Protein AF-A0A1F7UWR9-F1 (afdb_monomer)

Organism: NCBI:txid1802402

Solvent-accessible surface area (backbone atoms only — not comparable to full-atom values): 5156 Å² total; per-residue (Å²): 124,70,73,64,54,61,54,49,55,58,53,49,54,51,48,55,52,50,54,52,48,50,52,51,52,52,52,53,50,48,51,52,49,54,53,51,53,52,52,51,52,54,51,52,47,40,74,76,65,40,74,92,42,51,68,65,52,50,53,52,48,51,52,52,52,50,52,50,52,52,51,51,50,55,52,52,52,52,52,53,54,52,53,51,58,54,57,58,65,76,76,111

Structure (mmCIF, N/CA/C/O backbone):
data_AF-A0A1F7UWR9-F1
#
_entry.id   AF-A0A1F7UWR9-F1
#
loop_
_atom_site.group_PDB
_atom_site.id
_atom_site.type_symbol
_atom_site.label_atom_id
_atom_site.label_alt_id
_atom_site.label_comp_id
_atom_site.label_asym_id
_atom_site.label_entity_id
_atom_site.label_seq_id
_atom_site.pdbx_PDB_ins_code
_atom_site.Cartn_x
_atom_site.Cartn_y
_atom_site.Cartn_z
_atom_site.occupancy
_atom_site.B_iso_or_equiv
_atom_site.auth_seq_id
_atom_site.auth_comp_id
_atom_site.auth_asym_id
_atom_site.auth_atom_id
_atom_site.pdbx_PDB_model_num
ATOM 1 N N . MET A 1 1 ? -19.369 -9.116 44.231 1.00 62.06 1 MET A N 1
ATOM 2 C CA . MET A 1 1 ? -19.790 -8.236 43.117 1.00 62.06 1 MET A CA 1
ATOM 3 C C . MET A 1 1 ? -18.700 -7.267 42.649 1.00 62.06 1 MET A C 1
ATOM 5 O O . MET A 1 1 ? -18.682 -6.980 41.469 1.00 62.06 1 MET A O 1
ATOM 9 N N . ILE A 1 2 ? -17.752 -6.825 43.490 1.00 65.06 2 ILE A N 1
ATOM 10 C CA . ILE A 1 2 ? -16.727 -5.827 43.091 1.00 65.06 2 ILE A CA 1
ATOM 11 C C . ILE A 1 2 ? -15.587 -6.417 42.223 1.00 65.06 2 ILE A C 1
ATOM 13 O O . ILE A 1 2 ? -15.052 -5.746 41.347 1.00 65.06 2 ILE A O 1
ATOM 17 N N . GLN A 1 3 ? -15.240 -7.701 42.394 1.00 63.66 3 GLN A N 1
ATOM 18 C CA . GLN A 1 3 ? -14.131 -8.332 41.649 1.00 63.66 3 GLN A CA 1
ATOM 19 C C . GLN A 1 3 ? -14.404 -8.525 40.142 1.00 63.66 3 GLN A C 1
ATOM 21 O O . GLN A 1 3 ? -13.470 -8.646 39.355 1.00 63.66 3 GLN A O 1
ATOM 26 N N . THR A 1 4 ? -15.671 -8.552 39.722 1.00 65.56 4 THR A N 1
ATOM 27 C CA . THR A 1 4 ? -16.063 -8.781 38.321 1.00 65.56 4 THR A CA 1
ATOM 28 C C . THR A 1 4 ? -16.011 -7.520 37.458 1.00 65.56 4 THR A C 1
ATOM 30 O O . THR A 1 4 ? -15.796 -7.640 36.255 1.00 65.56 4 THR A O 1
ATOM 33 N N . GLU A 1 5 ? -16.162 -6.326 38.040 1.00 63.66 5 GLU A N 1
ATOM 34 C CA . GLU A 1 5 ? -16.082 -5.057 37.295 1.00 63.66 5 GLU A CA 1
ATOM 35 C C . GLU A 1 5 ? -14.633 -4.628 37.041 1.00 63.66 5 GLU A C 1
ATOM 37 O O . GLU A 1 5 ? -14.274 -4.337 35.905 1.00 63.66 5 GLU A O 1
ATOM 42 N N . GLN A 1 6 ? -13.758 -4.708 38.051 1.00 69.12 6 GLN A N 1
ATOM 43 C CA . GLN A 1 6 ? -12.339 -4.344 37.905 1.00 69.12 6 GLN A CA 1
ATOM 44 C C . GLN A 1 6 ? -11.595 -5.208 36.873 1.00 69.12 6 GLN A C 1
ATOM 46 O O . GLN A 1 6 ? -10.748 -4.711 36.132 1.00 69.12 6 GLN A O 1
ATOM 51 N N . LYS A 1 7 ? -11.930 -6.502 36.774 1.00 71.00 7 LYS A N 1
ATOM 52 C CA . LYS A 1 7 ? -11.348 -7.389 35.757 1.00 71.00 7 LYS A CA 1
ATOM 53 C C . LYS A 1 7 ? -11.825 -7.040 34.339 1.00 71.00 7 LYS A C 1
ATOM 55 O O . LYS A 1 7 ? -11.048 -7.158 33.397 1.00 71.00 7 LYS A O 1
ATOM 60 N N . ARG A 1 8 ? -13.079 -6.596 34.181 1.00 73.38 8 ARG A N 1
ATOM 61 C CA . ARG A 1 8 ? -13.641 -6.218 32.873 1.00 73.38 8 ARG A CA 1
ATOM 62 C C . ARG A 1 8 ? -13.007 -4.947 32.309 1.00 73.38 8 ARG A C 1
ATOM 64 O O . ARG A 1 8 ? -12.731 -4.931 31.115 1.00 73.38 8 ARG A O 1
ATOM 71 N N . ASP A 1 9 ? -12.735 -3.947 33.146 1.00 76.56 9 ASP A N 1
ATOM 72 C CA . ASP A 1 9 ? -12.074 -2.703 32.714 1.00 76.56 9 ASP A CA 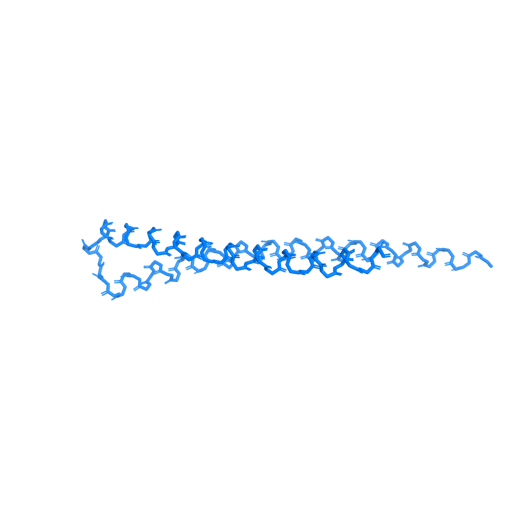1
ATOM 73 C C . ASP A 1 9 ? -10.612 -2.925 32.304 1.00 76.56 9 ASP A C 1
ATOM 75 O O . ASP A 1 9 ? -10.139 -2.375 31.312 1.00 76.56 9 ASP A O 1
ATOM 79 N N . GLY A 1 10 ? -9.881 -3.780 33.024 1.00 80.88 10 GLY A N 1
ATOM 80 C CA . GLY A 1 10 ? -8.513 -4.130 32.634 1.00 80.88 10 GLY A CA 1
ATOM 81 C C . GLY A 1 10 ? -8.450 -4.878 31.297 1.00 80.88 10 GLY A C 1
ATOM 82 O O . GLY A 1 10 ? -7.549 -4.635 30.490 1.00 80.88 10 GLY A O 1
ATOM 83 N N . ASP A 1 11 ? -9.408 -5.775 31.052 1.00 88.31 11 ASP A N 1
ATOM 84 C CA . ASP A 1 11 ? -9.484 -6.559 29.818 1.00 88.31 11 ASP A CA 1
ATOM 85 C C . ASP A 1 11 ? -9.939 -5.691 28.617 1.00 88.31 11 ASP A C 1
ATOM 87 O O . ASP A 1 11 ? -9.410 -5.864 27.517 1.00 88.31 11 ASP A O 1
ATOM 91 N N . SER A 1 12 ? -10.839 -4.713 28.808 1.00 89.31 12 SER A N 1
ATOM 92 C CA . SER A 1 12 ? -11.284 -3.800 27.737 1.00 89.31 12 SER A CA 1
ATOM 93 C C . SER A 1 12 ? -10.189 -2.829 27.288 1.00 89.31 12 SER A C 1
ATOM 95 O O . SER A 1 12 ? -9.974 -2.671 26.088 1.00 89.31 12 SER A O 1
ATOM 97 N N . VAL A 1 13 ? -9.433 -2.244 28.223 1.00 92.75 13 VAL A N 1
ATOM 98 C CA . VAL A 1 13 ? -8.318 -1.338 27.896 1.00 92.75 13 VAL A CA 1
ATOM 99 C C . VAL A 1 13 ? -7.227 -2.073 27.116 1.00 92.75 13 VAL A C 1
ATOM 101 O O . VAL A 1 13 ? -6.687 -1.550 26.142 1.00 92.75 13 VAL A O 1
ATOM 104 N N . ARG A 1 14 ? -6.910 -3.317 27.499 1.00 93.38 14 ARG A N 1
ATOM 105 C CA . ARG A 1 14 ? -5.946 -4.151 26.760 1.00 93.38 14 ARG A CA 1
ATOM 106 C C . ARG A 1 14 ? -6.419 -4.450 25.342 1.00 93.38 14 ARG A C 1
ATOM 108 O O . ARG A 1 14 ? -5.604 -4.415 24.422 1.00 93.38 14 ARG A O 1
ATOM 115 N N . LEU A 1 15 ? -7.708 -4.738 25.174 1.00 94.81 15 LEU A N 1
ATOM 116 C CA . LEU A 1 15 ? -8.298 -4.974 23.861 1.00 94.81 15 LEU A CA 1
ATOM 117 C C . LEU A 1 15 ? -8.195 -3.724 22.979 1.00 94.81 15 LEU A C 1
ATOM 119 O O . LEU A 1 15 ? -7.688 -3.818 21.866 1.00 94.81 15 LEU A O 1
ATOM 123 N N . GLU A 1 16 ? -8.575 -2.556 23.498 1.00 94.81 16 GLU A N 1
ATOM 124 C CA . GLU A 1 16 ? -8.500 -1.295 22.752 1.00 94.81 16 GLU A CA 1
ATOM 125 C C . GLU A 1 16 ? -7.058 -0.972 22.324 1.00 94.81 16 GLU A C 1
ATOM 127 O O . GLU A 1 16 ? -6.805 -0.607 21.174 1.00 94.81 16 GLU A O 1
ATOM 132 N N . VAL A 1 17 ? -6.077 -1.178 23.211 1.00 96.94 17 VAL A N 1
ATOM 133 C CA . VAL A 1 17 ? -4.654 -1.002 22.878 1.00 96.94 17 VAL A CA 1
ATOM 134 C C . VAL A 1 17 ? -4.227 -1.945 21.749 1.00 96.94 17 VAL A C 1
ATOM 136 O O . VAL A 1 17 ? -3.555 -1.507 20.813 1.00 96.94 17 VAL A O 1
ATOM 139 N N . LEU A 1 18 ? -4.629 -3.219 21.795 1.00 97.31 18 LEU A N 1
ATOM 140 C CA . LEU A 1 18 ? -4.317 -4.185 20.739 1.00 97.31 18 LEU A CA 1
ATOM 141 C C . LEU A 1 18 ? -4.957 -3.808 19.399 1.00 97.31 18 LEU A C 1
ATOM 143 O O . LEU A 1 18 ? -4.290 -3.900 18.369 1.00 97.31 18 LEU A O 1
ATOM 147 N N . GLU A 1 19 ? -6.198 -3.322 19.399 1.00 97.31 19 GLU A N 1
ATOM 148 C CA . GLU A 1 19 ? -6.874 -2.841 18.190 1.00 97.31 19 GLU A CA 1
ATOM 149 C C . GLU A 1 19 ? -6.144 -1.641 17.568 1.00 97.31 19 GLU A C 1
ATOM 151 O O . GLU A 1 19 ? -5.926 -1.592 16.352 1.00 97.31 19 GLU A O 1
ATOM 156 N N . LYS A 1 20 ? -5.690 -0.685 18.391 1.00 97.50 20 LYS A N 1
ATOM 157 C CA . LYS A 1 20 ? -4.889 0.450 17.904 1.00 97.50 20 LYS A CA 1
ATOM 158 C C . LYS A 1 20 ? -3.547 -0.006 17.347 1.00 97.50 20 LYS A C 1
ATOM 160 O O . LYS A 1 20 ? -3.161 0.449 16.270 1.00 97.50 20 LYS A O 1
ATOM 165 N N . ILE A 1 21 ? -2.860 -0.926 18.024 1.00 98.12 21 ILE A N 1
ATOM 166 C CA . ILE A 1 21 ? -1.597 -1.494 17.535 1.00 98.12 21 ILE A CA 1
ATOM 167 C C . ILE A 1 21 ? -1.814 -2.204 16.199 1.00 98.12 21 ILE A C 1
ATOM 169 O O . ILE A 1 21 ? -1.064 -1.950 15.261 1.00 98.12 21 ILE A O 1
ATOM 173 N N . GLN A 1 22 ? -2.856 -3.030 16.066 1.00 98.12 22 GLN A N 1
ATOM 174 C CA . GLN A 1 22 ? -3.190 -3.693 14.806 1.00 98.12 22 GLN A CA 1
ATOM 175 C C . GLN A 1 22 ? -3.387 -2.670 13.682 1.00 98.12 22 GLN A C 1
ATOM 177 O O . GLN A 1 22 ? -2.847 -2.852 12.588 1.00 98.12 22 GLN A O 1
ATOM 182 N N . SER A 1 23 ? -4.130 -1.591 13.941 1.00 97.69 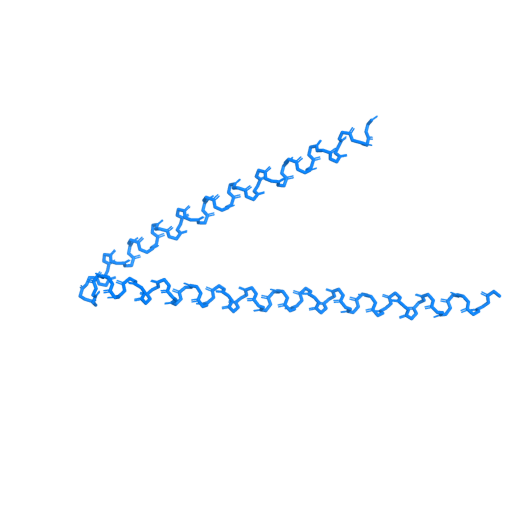23 SER A N 1
ATOM 183 C CA . SER A 1 23 ? -4.353 -0.533 12.955 1.00 97.69 23 SER A CA 1
ATOM 184 C C . SER A 1 23 ? -3.044 0.139 12.536 1.00 97.69 23 SER A C 1
ATOM 186 O O . SER A 1 23 ? -2.821 0.344 11.344 1.00 97.69 23 SER A O 1
ATOM 188 N N . LEU A 1 24 ? -2.170 0.465 13.492 1.00 97.94 24 LEU A N 1
ATOM 189 C CA . LEU A 1 24 ? -0.879 1.105 13.224 1.00 97.94 24 LEU A CA 1
ATOM 190 C C . LEU A 1 24 ? 0.068 0.178 12.457 1.00 97.94 24 LEU A C 1
ATOM 192 O O . LEU A 1 24 ? 0.673 0.600 11.474 1.00 97.94 24 LEU A O 1
ATOM 196 N N . VAL A 1 25 ? 0.157 -1.092 12.860 1.00 98.31 25 VAL A N 1
ATOM 197 C CA . VAL A 1 25 ? 0.970 -2.111 12.182 1.00 98.31 25 VAL A CA 1
ATOM 198 C C . VAL A 1 25 ? 0.468 -2.327 10.759 1.00 98.31 25 VAL A C 1
ATOM 200 O O . VAL A 1 25 ? 1.259 -2.294 9.823 1.00 98.31 25 VAL A O 1
ATOM 203 N N . THR A 1 26 ? -0.843 -2.485 10.570 1.00 97.94 26 THR A N 1
ATOM 204 C CA . THR A 1 26 ? -1.436 -2.685 9.239 1.00 97.94 26 THR A CA 1
ATOM 205 C C . THR A 1 26 ? -1.197 -1.474 8.339 1.00 97.94 26 THR A C 1
ATOM 207 O O . THR A 1 26 ? -0.832 -1.643 7.178 1.0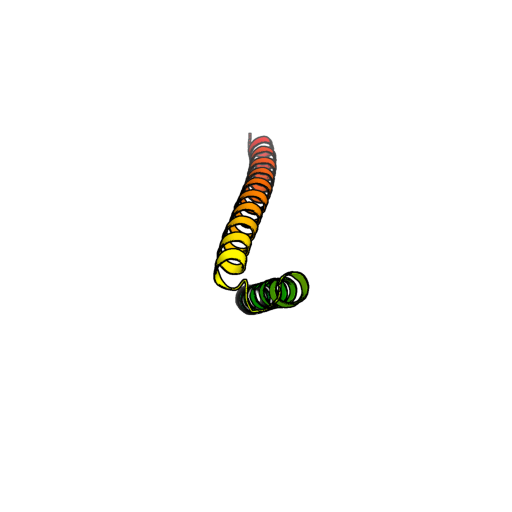0 97.94 26 THR A O 1
ATOM 210 N N . ALA A 1 27 ? -1.340 -0.254 8.865 1.00 97.69 27 ALA A N 1
ATOM 211 C CA . ALA A 1 27 ? -1.061 0.966 8.114 1.00 97.69 27 ALA A CA 1
ATOM 212 C C . ALA A 1 27 ? 0.428 1.093 7.748 1.00 97.69 27 ALA A C 1
ATOM 214 O O . ALA A 1 27 ? 0.754 1.354 6.589 1.00 97.69 27 ALA A O 1
ATOM 215 N N . GLY A 1 28 ? 1.332 0.852 8.703 1.00 98.06 28 GLY A N 1
ATOM 216 C CA . GLY A 1 28 ? 2.778 0.893 8.475 1.00 98.06 28 GLY A CA 1
ATOM 217 C C . GLY A 1 28 ? 3.239 -0.147 7.453 1.00 98.06 28 GLY A C 1
ATOM 218 O O . GLY A 1 28 ? 3.955 0.186 6.512 1.00 98.06 28 GLY A O 1
ATOM 219 N N . LEU A 1 29 ? 2.772 -1.393 7.575 1.00 97.75 29 LEU A N 1
ATOM 220 C CA . LEU A 1 29 ? 3.069 -2.457 6.613 1.00 97.75 29 LEU A CA 1
ATOM 221 C C . LEU A 1 29 ? 2.432 -2.195 5.246 1.00 97.75 29 LEU A C 1
ATOM 223 O O . LEU A 1 29 ? 3.059 -2.473 4.228 1.00 97.75 29 LEU A O 1
ATOM 227 N N . GLY A 1 30 ? 1.224 -1.628 5.207 1.00 97.06 30 GLY A N 1
ATOM 228 C CA . GLY A 1 30 ? 0.573 -1.210 3.967 1.00 97.06 30 GLY A CA 1
ATOM 229 C C . GLY A 1 30 ? 1.399 -0.172 3.205 1.00 97.06 30 GLY A C 1
ATOM 230 O O . GLY A 1 30 ? 1.564 -0.296 1.992 1.00 97.06 30 GLY A O 1
ATOM 231 N N . LEU A 1 31 ? 1.986 0.799 3.913 1.00 97.44 31 LEU A N 1
ATOM 232 C CA . LEU A 1 31 ? 2.896 1.782 3.321 1.00 97.44 31 LEU A CA 1
ATOM 233 C C . LEU A 1 31 ? 4.175 1.127 2.784 1.00 97.44 31 LEU A C 1
ATOM 235 O O . LEU A 1 31 ? 4.554 1.372 1.641 1.00 97.44 31 LEU A O 1
ATOM 239 N N . VAL A 1 32 ? 4.820 0.268 3.580 1.00 96.94 32 VAL A N 1
ATOM 240 C CA . VAL A 1 32 ? 6.032 -0.455 3.154 1.00 96.94 32 VAL A CA 1
ATOM 241 C C . VAL A 1 32 ? 5.749 -1.323 1.926 1.00 96.94 32 VAL A C 1
ATOM 243 O O . VAL A 1 32 ? 6.524 -1.308 0.971 1.00 96.94 32 VAL A O 1
ATOM 246 N N . ALA A 1 33 ? 4.618 -2.032 1.907 1.00 96.62 33 ALA A N 1
ATOM 247 C CA . ALA A 1 33 ? 4.196 -2.827 0.762 1.00 96.62 33 ALA A CA 1
ATOM 248 C C . ALA A 1 33 ? 3.980 -1.946 -0.477 1.00 96.62 33 ALA A C 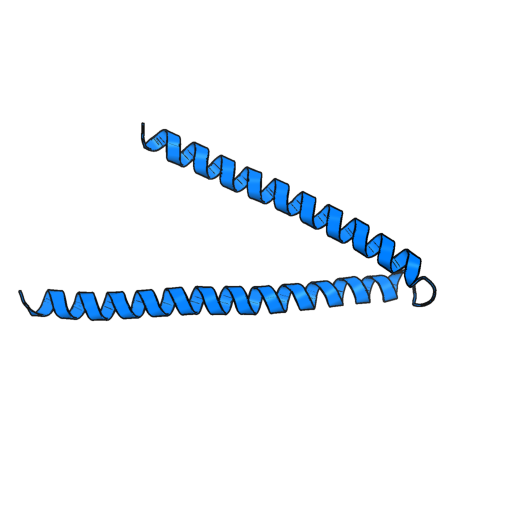1
ATOM 250 O O . ALA A 1 33 ? 4.497 -2.269 -1.542 1.00 96.62 33 ALA A O 1
ATOM 251 N N . ALA A 1 34 ? 3.284 -0.813 -0.352 1.00 94.56 34 ALA A N 1
ATOM 252 C CA . ALA A 1 34 ? 3.068 0.100 -1.475 1.00 94.56 34 ALA A CA 1
ATOM 253 C C . ALA A 1 34 ? 4.391 0.582 -2.100 1.00 94.56 34 ALA A C 1
ATOM 255 O O . ALA A 1 34 ? 4.526 0.585 -3.324 1.00 94.56 34 ALA A O 1
ATOM 256 N N . LEU A 1 35 ? 5.381 0.925 -1.269 1.00 95.19 35 LEU A N 1
ATOM 257 C CA . LEU A 1 35 ? 6.712 1.333 -1.731 1.00 95.19 35 LEU A CA 1
ATOM 258 C C . LEU A 1 35 ? 7.461 0.181 -2.418 1.00 95.19 35 LEU A C 1
ATOM 260 O O . LEU A 1 35 ? 7.970 0.352 -3.523 1.00 95.19 35 LEU A O 1
ATOM 264 N N . ALA A 1 36 ? 7.465 -1.011 -1.818 1.00 96.88 36 ALA A N 1
ATOM 265 C CA . ALA A 1 36 ? 8.146 -2.173 -2.385 1.00 96.88 36 ALA A CA 1
ATOM 266 C C . ALA A 1 36 ? 7.559 -2.596 -3.743 1.00 96.88 36 ALA A C 1
ATOM 268 O O . ALA A 1 36 ? 8.300 -2.930 -4.667 1.00 96.88 36 ALA A O 1
ATOM 269 N N . TRP A 1 37 ? 6.231 -2.556 -3.891 1.00 93.75 37 TRP A N 1
ATOM 270 C CA . TRP A 1 37 ? 5.570 -2.869 -5.159 1.00 93.75 37 TRP A CA 1
ATOM 271 C C . TRP A 1 37 ? 5.837 -1.806 -6.230 1.00 93.75 37 TRP A C 1
ATOM 273 O O . TRP A 1 37 ? 6.043 -2.169 -7.387 1.00 93.75 37 TRP A O 1
ATOM 283 N N . ASN A 1 38 ? 5.888 -0.519 -5.864 1.00 90.50 38 ASN A N 1
ATOM 284 C CA . ASN A 1 38 ? 6.306 0.541 -6.785 1.00 90.50 38 ASN A CA 1
ATOM 285 C C . ASN A 1 38 ? 7.709 0.258 -7.349 1.00 90.50 38 ASN A C 1
ATOM 287 O O . ASN A 1 38 ? 7.890 0.236 -8.567 1.00 90.50 38 ASN A O 1
ATOM 291 N N . ASP A 1 39 ? 8.676 -0.020 -6.477 1.00 92.69 39 ASP A N 1
ATOM 292 C CA . ASP A 1 39 ? 10.065 -0.246 -6.885 1.00 92.69 39 ASP A CA 1
ATOM 293 C C . ASP A 1 39 ? 10.234 -1.542 -7.687 1.00 92.69 39 ASP A C 1
ATOM 295 O O . ASP A 1 39 ? 10.963 -1.568 -8.684 1.00 92.69 39 ASP A O 1
ATOM 299 N N . ALA A 1 40 ? 9.523 -2.610 -7.311 1.00 93.25 40 ALA A N 1
ATOM 300 C CA . ALA A 1 40 ? 9.536 -3.880 -8.032 1.00 93.25 40 ALA A CA 1
ATOM 301 C C . ALA A 1 40 ? 9.011 -3.727 -9.466 1.00 93.25 40 ALA A C 1
ATOM 303 O O . ALA A 1 40 ? 9.643 -4.203 -10.411 1.00 93.25 40 ALA A O 1
ATOM 304 N N . ILE A 1 41 ? 7.883 -3.028 -9.644 1.00 88.38 41 ILE A N 1
ATOM 305 C CA . ILE A 1 41 ? 7.316 -2.786 -10.973 1.00 88.38 41 ILE A CA 1
ATOM 306 C C . ILE A 1 41 ? 8.276 -1.917 -11.790 1.00 88.38 41 ILE A C 1
ATOM 308 O O . ILE A 1 41 ? 8.595 -2.275 -12.920 1.00 88.38 41 ILE A O 1
ATOM 312 N N . GLN A 1 42 ? 8.797 -0.819 -11.235 1.00 86.50 42 GLN A N 1
ATOM 313 C CA . GLN A 1 42 ? 9.743 0.039 -11.959 1.00 86.50 42 GLN A CA 1
ATOM 314 C C . GLN A 1 42 ? 11.000 -0.724 -12.398 1.00 86.50 42 GLN A C 1
ATOM 316 O O . GLN A 1 42 ? 11.418 -0.618 -13.552 1.00 86.50 42 GLN A O 1
ATOM 321 N N . SER A 1 43 ? 11.564 -1.547 -11.513 1.00 90.31 43 SER A N 1
ATOM 322 C CA . SER A 1 43 ? 12.739 -2.369 -11.819 1.00 90.31 43 SER A CA 1
ATOM 323 C C . SER A 1 43 ? 12.447 -3.387 -12.921 1.00 90.31 43 SER A C 1
ATOM 325 O O . SER A 1 43 ? 13.242 -3.543 -13.848 1.00 90.31 43 SER A O 1
ATOM 327 N N . LEU A 1 44 ? 11.277 -4.031 -12.881 1.00 88.19 44 LEU A N 1
ATOM 328 C CA . LEU A 1 44 ? 10.842 -4.958 -13.924 1.00 88.19 44 LEU A CA 1
ATOM 329 C C . LEU A 1 44 ? 10.739 -4.270 -15.294 1.00 88.19 44 LEU A C 1
ATOM 331 O O . LEU A 1 44 ? 11.170 -4.831 -16.300 1.00 88.19 44 LEU A O 1
ATOM 335 N N . PHE A 1 45 ? 10.225 -3.039 -15.346 1.00 85.19 45 PHE A N 1
ATOM 336 C CA . PHE A 1 45 ? 10.167 -2.270 -16.592 1.00 85.19 45 PHE A CA 1
ATOM 337 C C . PHE A 1 45 ? 11.556 -1.968 -17.149 1.00 85.19 45 PHE A C 1
ATOM 339 O O . PHE A 1 45 ? 11.758 -2.071 -18.357 1.00 85.19 45 PHE A O 1
ATOM 346 N N . VAL A 1 46 ? 12.518 -1.630 -16.289 1.00 85.75 46 VAL A N 1
ATOM 347 C CA . VAL A 1 46 ? 13.904 -1.399 -16.716 1.00 85.75 46 VAL A CA 1
ATOM 348 C C . VAL A 1 46 ? 14.515 -2.672 -17.303 1.00 85.75 46 VAL A C 1
ATOM 350 O O . VAL A 1 46 ? 15.184 -2.595 -18.330 1.00 85.75 46 VAL A O 1
ATOM 353 N N . VAL A 1 47 ? 14.251 -3.837 -16.705 1.00 87.94 47 VAL A N 1
ATOM 354 C CA . VAL A 1 47 ? 14.741 -5.131 -17.212 1.00 87.94 47 VAL A CA 1
ATOM 355 C C . VAL A 1 47 ? 14.137 -5.474 -18.578 1.00 87.94 47 VAL A C 1
ATOM 357 O O . VAL A 1 47 ? 14.850 -5.968 -19.446 1.00 87.94 47 VAL A O 1
ATOM 360 N N . ILE A 1 48 ? 12.845 -5.206 -18.789 1.00 85.25 48 ILE A N 1
ATOM 361 C CA . ILE A 1 48 ? 12.141 -5.578 -20.028 1.00 85.25 48 ILE A CA 1
ATOM 362 C C . ILE A 1 48 ? 12.412 -4.587 -21.171 1.00 85.25 48 ILE A C 1
ATOM 364 O O . ILE A 1 48 ? 12.590 -5.006 -22.312 1.00 85.25 48 ILE A O 1
ATOM 368 N N . PHE A 1 49 ? 12.423 -3.281 -20.888 1.00 81.62 49 PHE A N 1
ATOM 369 C CA . PHE A 1 49 ? 12.455 -2.230 -21.917 1.00 81.62 49 PHE A CA 1
ATOM 370 C C . PHE A 1 49 ? 13.805 -1.501 -22.024 1.00 81.62 49 PHE A C 1
ATOM 372 O O . PHE A 1 49 ? 14.069 -0.845 -23.030 1.00 81.62 49 PHE A O 1
ATOM 379 N N . GLY A 1 50 ? 14.683 -1.630 -21.027 1.00 80.19 50 GLY A N 1
ATOM 380 C CA . GLY A 1 50 ? 15.955 -0.913 -20.964 1.00 80.19 50 GLY A CA 1
ATOM 381 C C . GLY A 1 50 ? 15.827 0.540 -20.481 1.00 80.19 50 GLY A C 1
ATOM 382 O O . GLY A 1 50 ? 14.744 1.078 -20.260 1.00 80.19 50 GLY A O 1
ATOM 383 N N . ILE A 1 51 ? 16.977 1.197 -20.292 1.00 72.19 51 ILE A N 1
ATOM 384 C CA . ILE A 1 51 ? 17.070 2.539 -19.678 1.00 72.19 51 ILE A CA 1
ATOM 385 C C . ILE A 1 51 ? 16.727 3.660 -20.684 1.00 72.19 51 ILE A C 1
ATOM 387 O O . ILE A 1 51 ? 16.177 4.698 -20.314 1.00 72.19 51 ILE A O 1
ATOM 391 N N . GLN A 1 52 ? 17.017 3.451 -21.974 1.00 61.72 52 GLN A N 1
ATOM 392 C CA . GLN A 1 52 ? 16.886 4.468 -23.035 1.00 61.72 52 GLN A CA 1
ATOM 393 C C . GLN A 1 52 ? 15.423 4.813 -23.372 1.00 61.72 52 GLN A C 1
ATOM 395 O O . GLN A 1 52 ? 15.136 5.902 -23.861 1.00 61.72 52 GLN A O 1
ATOM 400 N N . SER A 1 53 ? 14.476 3.941 -23.029 1.00 64.50 53 SER A N 1
ATOM 401 C CA . SER A 1 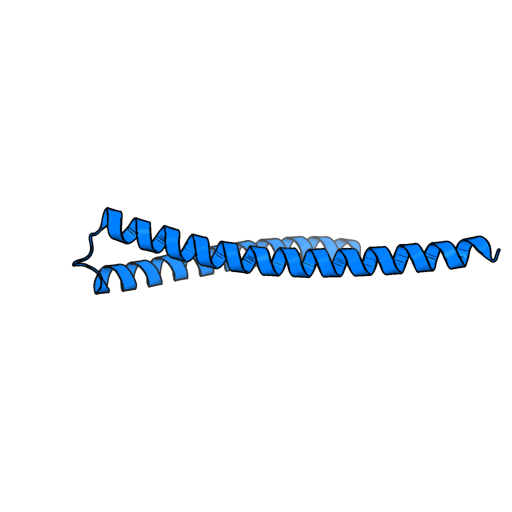53 ? 13.030 4.136 -23.198 1.00 64.50 53 SER A CA 1
ATOM 402 C C . SER A 1 53 ? 12.347 4.828 -22.010 1.00 64.50 53 SER A C 1
ATOM 404 O O . SER A 1 53 ? 11.121 4.820 -21.931 1.00 64.50 53 SER A O 1
ATOM 406 N N . SER A 1 54 ? 13.107 5.437 -21.093 1.00 72.81 54 SER A N 1
ATOM 407 C CA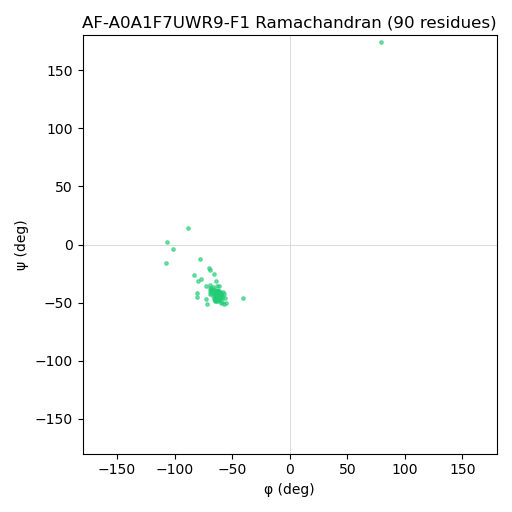 . SER A 1 54 ? 12.650 6.028 -19.820 1.00 72.81 54 SER A CA 1
ATOM 408 C C . SER A 1 54 ? 11.320 6.797 -19.887 1.00 72.81 54 SER A C 1
ATOM 410 O O . SER A 1 54 ? 10.446 6.571 -19.052 1.00 72.81 54 SER A O 1
ATOM 412 N N . VAL A 1 55 ? 11.110 7.670 -20.879 1.00 82.75 55 VAL A N 1
ATOM 413 C CA . VAL A 1 55 ? 9.870 8.467 -20.967 1.00 82.75 55 VAL A CA 1
ATOM 414 C C . VAL A 1 55 ? 8.671 7.604 -21.367 1.00 82.75 55 VAL A C 1
ATOM 416 O O . VAL A 1 55 ? 7.657 7.608 -20.673 1.00 82.75 55 VAL A O 1
ATOM 419 N N . IL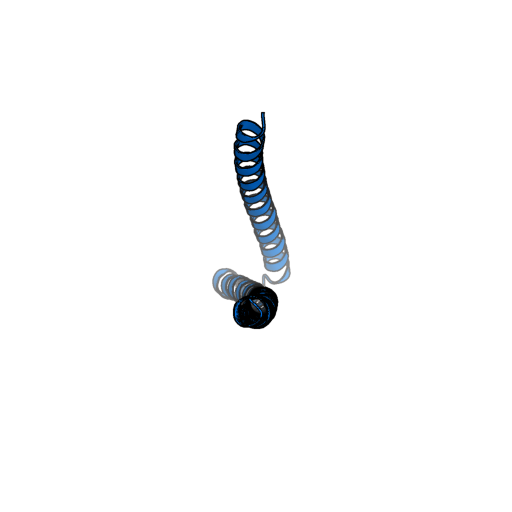E A 1 56 ? 8.791 6.822 -22.442 1.00 82.56 56 ILE A N 1
ATOM 420 C CA . ILE A 1 56 ? 7.723 5.924 -22.912 1.00 82.56 56 ILE A CA 1
ATOM 421 C C . ILE A 1 56 ? 7.416 4.857 -21.850 1.00 82.56 56 ILE A C 1
ATOM 423 O O . ILE A 1 56 ? 6.250 4.579 -21.575 1.00 82.56 56 ILE A O 1
ATOM 427 N N . ALA A 1 57 ? 8.445 4.324 -21.186 1.00 81.12 57 ALA A N 1
ATOM 428 C CA . ALA A 1 57 ? 8.307 3.372 -20.089 1.00 81.12 57 ALA A CA 1
ATOM 429 C C . ALA A 1 57 ? 7.551 3.971 -18.890 1.00 81.12 57 ALA A C 1
ATOM 431 O O . ALA A 1 57 ? 6.686 3.303 -18.328 1.00 81.12 57 ALA A O 1
ATOM 432 N N . LYS A 1 58 ? 7.799 5.242 -18.535 1.00 83.31 58 LYS A N 1
ATOM 433 C CA . LYS A 1 58 ? 7.052 5.954 -17.480 1.00 83.31 58 LYS A CA 1
ATOM 434 C C . LYS A 1 58 ? 5.579 6.152 -17.832 1.00 83.31 58 LYS A C 1
ATOM 436 O O . LYS A 1 58 ? 4.726 5.963 -16.969 1.00 83.31 58 LYS A O 1
ATOM 441 N N . PHE A 1 59 ? 5.266 6.502 -19.082 1.00 88.25 59 PHE A N 1
ATOM 442 C CA . PHE A 1 59 ? 3.873 6.615 -19.528 1.00 88.25 59 PHE A CA 1
ATOM 443 C C . PHE A 1 59 ? 3.159 5.261 -19.504 1.00 88.25 59 PHE A C 1
ATOM 445 O O . PHE A 1 59 ? 2.030 5.172 -19.024 1.00 88.25 59 PHE A O 1
ATOM 452 N N . LEU A 1 60 ? 3.826 4.196 -19.954 1.00 85.44 60 LEU A N 1
ATOM 453 C CA . LEU A 1 60 ? 3.266 2.847 -19.925 1.00 85.44 60 LEU A CA 1
ATOM 454 C C . LEU A 1 60 ? 3.044 2.361 -18.482 1.00 85.44 60 LEU A C 1
ATOM 456 O O . LEU A 1 60 ? 1.978 1.831 -18.174 1.00 85.44 60 LEU A O 1
ATOM 460 N N . TYR A 1 61 ? 4.003 2.615 -17.586 1.00 86.38 61 TYR A N 1
ATOM 461 C CA . TYR A 1 61 ? 3.866 2.384 -16.146 1.00 86.38 61 TYR A CA 1
ATOM 462 C C . TYR A 1 61 ? 2.644 3.111 -15.568 1.00 86.38 61 TYR A C 1
ATOM 464 O O . TYR A 1 61 ? 1.803 2.482 -14.928 1.00 86.38 61 TYR A O 1
ATOM 472 N N . ALA A 1 62 ? 2.498 4.412 -15.843 1.00 89.56 62 ALA A N 1
ATOM 473 C CA . ALA A 1 62 ? 1.388 5.214 -15.331 1.00 89.56 62 ALA A CA 1
ATOM 474 C C . ALA A 1 62 ? 0.020 4.693 -15.802 1.00 89.56 62 ALA A C 1
ATOM 476 O O . ALA A 1 62 ? -0.912 4.584 -15.001 1.00 89.56 62 ALA A O 1
ATOM 477 N N . ILE A 1 63 ? -0.099 4.323 -17.082 1.00 93.00 63 ILE A N 1
ATOM 478 C CA . ILE A 1 63 ? -1.329 3.746 -17.642 1.00 93.00 63 ILE A CA 1
ATOM 479 C C . ILE A 1 63 ? -1.646 2.405 -16.971 1.00 93.00 63 ILE A C 1
ATOM 481 O O . ILE A 1 63 ? -2.779 2.187 -16.541 1.00 93.00 63 ILE A O 1
ATOM 485 N N . LEU A 1 64 ? -0.652 1.522 -16.840 1.00 89.50 64 LEU A N 1
ATOM 486 C CA . LEU A 1 64 ? -0.835 0.194 -16.254 1.00 89.50 64 LEU A CA 1
ATOM 487 C C . LEU A 1 64 ? -1.225 0.258 -14.776 1.00 89.50 64 LEU A C 1
ATOM 489 O O . LEU A 1 64 ? -2.178 -0.407 -14.369 1.00 89.50 64 LEU A O 1
ATOM 493 N N . VAL A 1 65 ? -0.553 1.096 -13.982 1.00 90.19 65 VAL A N 1
ATOM 494 C CA . VAL A 1 65 ? -0.899 1.293 -12.568 1.00 90.19 65 VAL A CA 1
ATOM 495 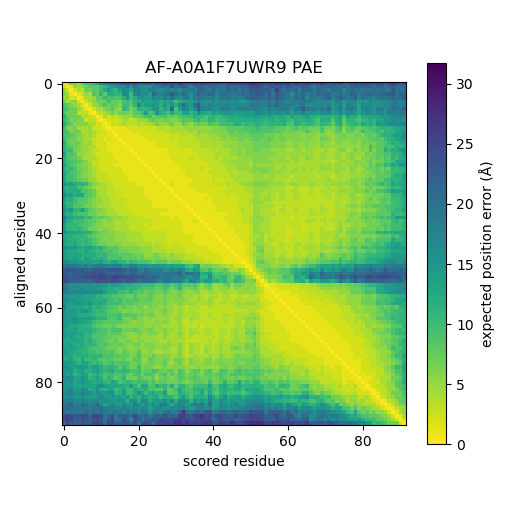C C . VAL A 1 65 ? -2.295 1.894 -12.426 1.00 90.19 65 VAL A C 1
ATOM 497 O O . VAL A 1 65 ? -3.077 1.420 -11.607 1.00 90.19 65 VAL A O 1
ATOM 500 N N . THR A 1 66 ? -2.662 2.872 -13.257 1.00 93.62 66 THR A N 1
ATOM 501 C CA . THR A 1 66 ? -4.008 3.468 -13.226 1.00 93.62 66 THR A CA 1
ATOM 502 C C . THR A 1 66 ? -5.084 2.431 -13.540 1.00 93.62 66 THR A C 1
ATOM 504 O O . THR A 1 66 ? -6.070 2.318 -12.809 1.00 93.62 66 THR A O 1
ATOM 507 N N . ALA A 1 67 ? -4.886 1.626 -14.587 1.00 94.88 67 ALA A N 1
ATOM 508 C CA . ALA A 1 67 ? -5.815 0.561 -14.948 1.00 94.88 67 ALA A CA 1
ATOM 509 C C . ALA A 1 67 ? -5.964 -0.469 -13.815 1.00 94.88 67 ALA A C 1
ATOM 511 O O . ALA A 1 67 ? -7.086 -0.857 -13.477 1.00 94.88 67 ALA A O 1
ATOM 512 N N . LEU A 1 68 ? -4.853 -0.861 -13.181 1.00 91.75 68 LEU A N 1
ATOM 513 C CA . LEU A 1 68 ? -4.851 -1.774 -12.039 1.00 91.75 68 LEU A CA 1
ATOM 514 C C . LEU A 1 68 ? -5.617 -1.192 -10.842 1.00 91.75 68 LEU A C 1
ATOM 516 O O . LEU A 1 68 ? -6.462 -1.878 -10.265 1.00 91.75 68 LEU A O 1
ATOM 520 N N . VAL A 1 69 ? -5.371 0.074 -10.493 1.00 93.06 69 VAL A N 1
ATOM 521 C CA . VAL A 1 69 ? -6.053 0.765 -9.388 1.00 93.06 69 VAL A CA 1
ATOM 522 C C . VAL A 1 69 ? -7.556 0.840 -9.639 1.00 93.06 69 VAL A C 1
ATOM 524 O O . VAL A 1 69 ? -8.340 0.496 -8.753 1.00 93.06 69 VAL A O 1
ATOM 527 N N . VAL A 1 70 ? -7.981 1.225 -10.845 1.00 96.31 70 VAL A N 1
ATOM 528 C CA . VAL A 1 70 ? -9.405 1.270 -11.214 1.00 96.31 70 VAL A CA 1
ATOM 529 C C . VAL A 1 70 ? -10.030 -0.122 -11.114 1.00 96.31 70 VAL A C 1
ATOM 531 O O . VAL A 1 70 ? -11.096 -0.278 -10.515 1.00 96.31 70 VAL A O 1
ATOM 534 N N . TYR A 1 71 ? -9.357 -1.150 -11.638 1.00 96.38 71 TYR A N 1
ATOM 535 C CA . TYR A 1 71 ? -9.835 -2.529 -11.574 1.00 96.38 71 TYR A CA 1
ATOM 536 C C . TYR A 1 71 ? -10.024 -3.016 -10.129 1.00 96.38 71 TYR A C 1
ATOM 538 O O . TYR A 1 71 ? -11.099 -3.516 -9.783 1.00 96.38 71 TYR A O 1
ATOM 546 N N . LEU A 1 72 ? -9.011 -2.838 -9.274 1.00 94.88 72 LEU A N 1
ATOM 547 C CA . LEU A 1 72 ? -9.072 -3.221 -7.861 1.00 94.88 72 LEU A CA 1
ATOM 548 C C . LEU A 1 72 ? -10.160 -2.444 -7.116 1.00 94.88 72 LEU A C 1
ATOM 550 O O . LEU A 1 72 ? -10.948 -3.049 -6.389 1.00 94.88 72 LEU A O 1
ATOM 554 N N . THR A 1 73 ? -10.264 -1.134 -7.356 1.00 94.50 73 THR A N 1
ATOM 555 C CA . THR A 1 73 ? -11.277 -0.273 -6.730 1.00 94.50 73 THR A CA 1
ATOM 556 C C . THR A 1 73 ? -12.682 -0.767 -7.056 1.00 94.50 73 THR A C 1
ATOM 558 O O . THR A 1 73 ? -13.474 -1.013 -6.150 1.00 94.50 73 THR A O 1
ATOM 561 N N . VAL A 1 74 ? -12.980 -1.020 -8.335 1.00 95.81 74 VAL A N 1
ATOM 562 C CA . VAL A 1 74 ? -14.298 -1.519 -8.757 1.00 95.81 74 VAL A CA 1
ATOM 563 C C . VAL A 1 74 ? -14.610 -2.882 -8.132 1.00 95.81 74 VAL A C 1
ATOM 565 O O . VAL A 1 74 ? -15.748 -3.123 -7.720 1.00 95.81 74 VAL A O 1
ATOM 568 N N . ARG A 1 75 ? -13.627 -3.788 -8.041 1.00 95.62 75 ARG A N 1
ATOM 569 C CA . ARG A 1 75 ? -13.812 -5.107 -7.413 1.00 95.62 75 ARG A CA 1
ATOM 570 C C . ARG A 1 75 ? -14.130 -4.975 -5.925 1.00 95.62 75 ARG A C 1
ATOM 572 O O . ARG A 1 75 ? -15.115 -5.562 -5.481 1.00 95.62 75 ARG A O 1
ATOM 579 N N . ILE A 1 76 ? -13.365 -4.173 -5.188 1.00 94.38 76 ILE A N 1
ATOM 580 C CA . ILE A 1 76 ? -13.580 -3.936 -3.755 1.00 94.38 76 ILE A CA 1
ATOM 581 C C . ILE A 1 76 ? -14.945 -3.278 -3.518 1.00 94.38 76 ILE A C 1
ATOM 583 O O . ILE A 1 76 ? -15.711 -3.756 -2.682 1.00 94.38 76 ILE A O 1
ATOM 587 N N . SER A 1 77 ? -15.316 -2.261 -4.305 1.00 93.25 77 SER A N 1
ATOM 588 C CA . SER A 1 77 ? -16.629 -1.610 -4.193 1.00 93.25 77 SER A CA 1
ATOM 589 C C . SER A 1 77 ? -17.787 -2.593 -4.385 1.00 93.25 77 SER A C 1
ATOM 591 O O . SER A 1 77 ? -18.769 -2.544 -3.647 1.00 93.25 77 SER A O 1
ATOM 593 N N . ARG A 1 78 ? -17.682 -3.531 -5.337 1.00 91.81 78 ARG A N 1
ATOM 594 C CA . ARG A 1 78 ? -18.715 -4.563 -5.546 1.00 91.81 78 ARG A CA 1
ATOM 595 C C . ARG A 1 78 ? -18.818 -5.538 -4.374 1.00 91.81 78 ARG A C 1
ATOM 597 O O . ARG A 1 78 ? -19.932 -5.932 -4.028 1.00 91.81 78 ARG A O 1
ATOM 604 N N . LEU A 1 79 ? -17.693 -5.916 -3.764 1.00 93.44 79 LEU A N 1
ATOM 605 C CA . LEU A 1 79 ? -17.682 -6.790 -2.587 1.00 93.44 79 LEU A CA 1
ATOM 606 C C . LEU A 1 79 ? -18.355 -6.106 -1.394 1.00 93.44 79 LEU A C 1
ATOM 608 O O . LEU A 1 79 ? -19.261 -6.681 -0.799 1.00 93.44 79 LEU A O 1
ATOM 612 N N . ILE A 1 80 ? -17.998 -4.850 -1.117 1.00 92.31 80 ILE A N 1
ATOM 613 C CA . ILE A 1 80 ? -18.609 -4.054 -0.043 1.00 92.31 80 ILE A CA 1
ATOM 614 C C . ILE A 1 80 ? -20.120 -3.912 -0.264 1.00 92.31 80 ILE A C 1
ATOM 616 O O . ILE A 1 80 ? -20.907 -4.160 0.648 1.00 92.31 80 ILE A O 1
ATOM 620 N N . ASN A 1 81 ? -20.541 -3.584 -1.489 1.00 91.88 81 ASN A N 1
ATOM 621 C CA . ASN A 1 81 ? -21.961 -3.441 -1.820 1.00 91.88 81 ASN A CA 1
ATOM 622 C C . ASN A 1 81 ? -22.734 -4.756 -1.650 1.00 91.88 81 ASN A C 1
ATOM 624 O O . ASN A 1 81 ? -23.886 -4.744 -1.214 1.00 91.88 81 ASN A O 1
ATOM 628 N N . SER A 1 82 ? -22.105 -5.891 -1.966 1.00 87.56 82 SER A N 1
ATOM 629 C CA . SER A 1 82 ? -22.716 -7.213 -1.796 1.00 87.56 82 SER A CA 1
ATOM 630 C C . SER A 1 82 ? -22.885 -7.568 -0.318 1.00 87.56 82 SER A C 1
ATOM 632 O O . SER A 1 82 ? -23.949 -8.042 0.069 1.00 87.56 82 SER A O 1
ATOM 634 N N . LEU A 1 83 ? -21.885 -7.272 0.520 1.00 89.44 83 LEU A N 1
ATOM 635 C CA . LEU A 1 83 ? -21.962 -7.484 1.969 1.00 89.44 83 LEU A CA 1
ATOM 636 C C . LEU A 1 83 ? -23.014 -6.581 2.625 1.00 89.44 83 LEU A C 1
ATOM 638 O O . LEU A 1 83 ? -23.809 -7.053 3.436 1.00 89.44 83 LEU A O 1
ATOM 642 N N . LYS A 1 84 ? -23.089 -5.307 2.221 1.00 85.62 84 LYS A N 1
ATOM 643 C CA . LYS A 1 84 ? -24.089 -4.364 2.739 1.00 85.62 84 LYS A CA 1
ATOM 644 C C . LYS A 1 84 ? -25.521 -4.805 2.413 1.00 85.62 84 LYS A C 1
ATOM 646 O O . LYS A 1 84 ? -26.381 -4.788 3.284 1.00 85.62 84 LYS A O 1
ATOM 651 N N . LYS A 1 85 ? -25.757 -5.296 1.189 1.00 81.50 85 LYS A N 1
ATOM 652 C CA . LYS A 1 85 ? -27.070 -5.804 0.753 1.00 81.50 85 LYS A CA 1
ATOM 653 C C . LYS A 1 85 ? -27.532 -7.038 1.538 1.00 81.50 85 LYS A C 1
ATOM 655 O O . LYS A 1 85 ? -28.734 -7.230 1.695 1.00 81.50 85 LYS A O 1
ATOM 660 N N . ILE A 1 86 ? -26.605 -7.882 1.996 1.00 82.75 86 ILE A N 1
ATOM 661 C CA . ILE A 1 86 ? -26.916 -9.049 2.836 1.00 82.75 86 ILE A CA 1
ATOM 662 C C . ILE A 1 86 ? -27.285 -8.589 4.249 1.00 82.75 86 ILE A C 1
ATOM 664 O O . ILE A 1 86 ? -28.311 -9.017 4.768 1.00 82.75 86 ILE A O 1
ATOM 668 N N . ASN A 1 87 ? -26.499 -7.684 4.840 1.00 79.38 87 ASN A N 1
ATOM 669 C CA . ASN A 1 87 ? -26.751 -7.169 6.186 1.00 79.38 87 ASN A CA 1
ATOM 670 C C . ASN A 1 87 ? -28.102 -6.440 6.296 1.00 79.38 87 ASN A C 1
ATOM 672 O O . ASN A 1 87 ? -28.853 -6.689 7.234 1.00 79.38 87 ASN A O 1
ATOM 676 N N . ASP A 1 88 ? -28.456 -5.609 5.311 1.00 76.00 88 ASP A N 1
ATOM 677 C CA . ASP A 1 88 ? -29.730 -4.870 5.315 1.00 76.00 88 ASP A CA 1
ATOM 678 C C . ASP A 1 88 ? -30.957 -5.795 5.199 1.00 76.00 88 ASP A C 1
ATOM 680 O O . ASP A 1 88 ? -32.035 -5.460 5.681 1.00 76.00 88 ASP A O 1
ATOM 684 N N . LYS A 1 89 ? -30.807 -6.986 4.605 1.00 64.19 89 LYS A N 1
ATOM 685 C CA . LYS A 1 89 ? -31.897 -7.963 4.435 1.00 64.19 89 LYS A CA 1
ATOM 686 C C . LYS A 1 89 ? -32.221 -8.764 5.700 1.00 64.19 89 LYS A C 1
ATOM 688 O O . LYS A 1 89 ? -33.218 -9.473 5.710 1.00 64.19 89 LYS A O 1
ATOM 693 N N . HIS A 1 90 ? -31.363 -8.695 6.717 1.00 59.28 90 HIS A N 1
ATOM 694 C CA . HIS A 1 90 ? -31.547 -9.363 8.008 1.00 59.28 90 HIS A CA 1
ATOM 695 C C . HIS A 1 90 ? -32.037 -8.410 9.113 1.00 59.28 90 HIS A C 1
ATOM 697 O O . HIS A 1 90 ? -32.285 -8.864 10.227 1.00 59.28 90 HIS A O 1
ATOM 703 N N . ILE A 1 91 ? -32.165 -7.109 8.820 1.00 60.56 91 ILE A N 1
ATOM 704 C CA . ILE A 1 91 ? -32.626 -6.071 9.762 1.00 60.56 91 ILE A CA 1
ATOM 705 C C . ILE A 1 91 ? -34.064 -5.593 9.437 1.00 60.56 91 ILE A C 1
ATOM 707 O O . ILE A 1 91 ? -34.617 -4.757 10.149 1.00 60.56 91 ILE A O 1
ATOM 711 N N . VAL A 1 92 ? -34.710 -6.172 8.416 1.00 53.12 92 VAL A N 1
ATOM 712 C CA . VAL A 1 92 ? -36.143 -6.006 8.087 1.00 53.12 92 VAL A CA 1
ATOM 713 C C . VAL A 1 92 ? -36.831 -7.359 8.177 1.00 53.12 92 VAL A C 1
ATOM 715 O O . VAL A 1 92 ? -37.950 -7.408 8.729 1.00 53.12 92 VAL A O 1
#

Radius of gyration: 22.88 Å; Cα contacts (8 Å, |Δi|>4): 6; chains: 1; bounding box: 53×18×66 Å

Sequence (92 aa):
MIQTEQKRDGDSVRLEVLEKIQSLVTAGLGLVAALAWNDAIQSLFVVIFGIQSSVIAKFLYAILVTALVVYLTVRISRLINSLKKINDKHIV

Mean predicted aligned error: 8.25 Å

InterPro domains:
  IPR043713 Family of unknown function DUF5654 [PF18898] (15-81)

Secondary structure (DSSP, 8-state):
-HHHHHHHHHHHHHHHHH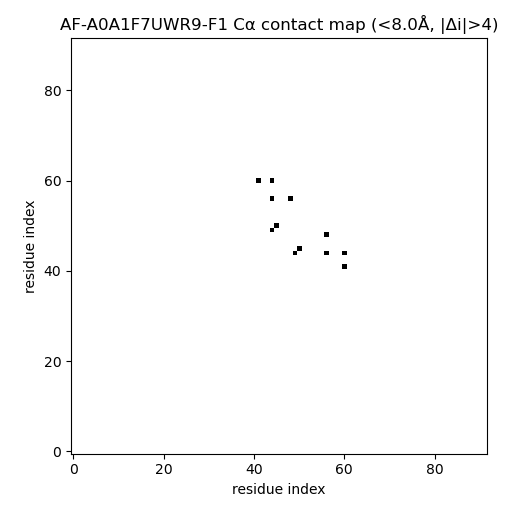HHHHHHHHHHHHHHHHHHHHHHHHHHHHHHH-STTHHHHHHHHHHHHHHHHHHHHHHHHHHHHHHHHHHHTT--

pLDDT: mean 86.58, std 11.42, range [53.12, 98.31]

Foldseek 3Di:
DVVVVVVVVVVVVVVVVVVVVVVVVCVVVVVVVVVVVVVVQLVVLCVVPNDVCVVVSVVVVVVVVVVVVVVVVVVVVVVVVVVVVVVVVVVD